Protein AF-A0A1S3DJU4-F1 (afdb_monomer)

Radius of gyration: 22.62 Å; Cα contacts (8 Å, |Δi|>4): 47; chains: 1; bounding box: 76×52×45 Å

Solvent-accessible surface area (backbone atoms only — not comparable to full-atom values): 7402 Å² total; per-residue (Å²): 139,82,90,86,73,80,74,71,78,64,86,66,70,78,80,82,78,78,82,85,77,54,71,67,57,54,41,53,52,31,29,74,76,67,74,41,61,84,61,78,72,57,69,71,59,77,72,54,69,93,38,67,39,57,77,91,44,103,56,43,69,35,72,52,74,61,91,95,51,60,62,73,59,51,52,54,50,47,51,52,52,51,46,49,70,77,49,65,70,81,72,77,58,94,77,72,70,78,78,71,73,86,70,88,77,90,84,136

Sequence (108 aa):
MYARSQQLAMNRLPVSGGTPITQEFATALRTVIFGSSISPIRGEWARTGFVFRDPESDLAYGLKGPRNGTRGLLTVVQAYVIKNLLFPKKTVMPGTQPVAAPSSAPEM

Mean predicted aligned error: 14.99 Å

Organism: Diaphorina citri (NCBI:txid121845)

Structure (mmCIF, N/CA/C/O backbone):
data_AF-A0A1S3DJU4-F1
#
_entry.id   AF-A0A1S3DJU4-F1
#
loop_
_atom_site.group_PDB
_atom_site.id
_atom_site.type_symbol
_atom_site.label_atom_id
_atom_site.label_alt_id
_atom_site.label_comp_id
_atom_site.label_asym_id
_atom_site.label_entity_id
_atom_site.label_seq_id
_atom_site.pdbx_PDB_ins_code
_atom_site.Cartn_x
_atom_site.Cartn_y
_atom_site.Cartn_z
_atom_site.occupancy
_atom_site.B_iso_or_equiv
_atom_site.auth_seq_id
_atom_site.auth_comp_id
_atom_site.auth_asym_id
_atom_site.auth_atom_id
_atom_site.pdbx_PDB_model_num
ATOM 1 N N . MET A 1 1 ? 23.578 -2.128 -27.147 1.00 51.81 1 MET A N 1
ATOM 2 C CA . MET A 1 1 ? 23.234 -1.080 -26.156 1.00 51.81 1 MET A CA 1
ATOM 3 C C . MET A 1 1 ? 21.966 -0.383 -26.631 1.00 51.81 1 MET A C 1
ATOM 5 O O . MET A 1 1 ? 21.955 0.062 -27.767 1.00 51.81 1 MET A O 1
ATOM 9 N N . TYR A 1 2 ? 20.937 -0.340 -25.774 1.00 40.91 2 TYR A N 1
ATOM 10 C CA . TYR A 1 2 ? 19.545 0.124 -25.975 1.00 40.91 2 TYR A CA 1
ATOM 11 C C . TYR A 1 2 ? 18.540 -0.869 -26.585 1.00 40.91 2 TYR A C 1
ATOM 13 O O . TYR A 1 2 ? 18.179 -0.789 -27.750 1.00 40.91 2 TYR A O 1
ATOM 21 N N . ALA A 1 3 ? 17.969 -1.719 -25.726 1.00 41.66 3 ALA A N 1
ATOM 22 C CA . ALA A 1 3 ? 16.614 -2.244 -25.911 1.00 41.66 3 ALA A CA 1
ATOM 23 C C . ALA A 1 3 ? 15.643 -1.371 -25.090 1.00 41.66 3 ALA A C 1
ATOM 25 O O . ALA A 1 3 ? 15.203 -1.742 -24.007 1.00 41.66 3 ALA A O 1
ATOM 26 N N . ARG A 1 4 ? 15.388 -0.144 -25.567 1.00 47.66 4 ARG A N 1
ATOM 27 C CA . ARG A 1 4 ? 14.500 0.854 -24.931 1.00 47.66 4 ARG A CA 1
ATOM 28 C C . ARG A 1 4 ? 13.127 0.922 -25.619 1.00 47.66 4 ARG A C 1
ATOM 30 O O . ARG A 1 4 ? 12.488 1.965 -25.601 1.00 47.66 4 ARG A O 1
ATOM 37 N N . SER A 1 5 ? 12.693 -0.160 -26.267 1.00 46.88 5 SER A N 1
ATOM 38 C CA . SER A 1 5 ? 11.4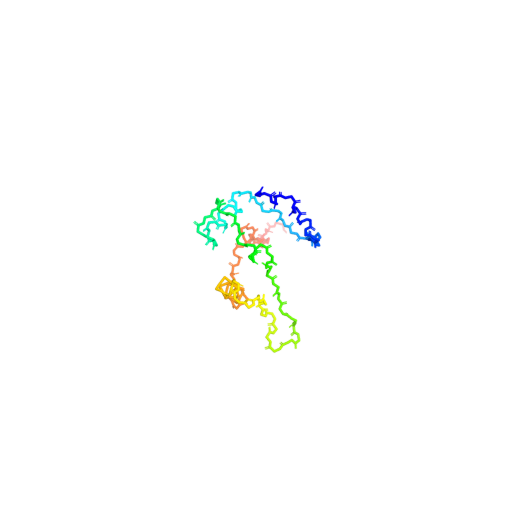70 -0.172 -27.088 1.00 46.88 5 SER A CA 1
ATOM 39 C C . SER A 1 5 ? 10.466 -1.267 -26.739 1.00 46.88 5 SER A C 1
ATOM 41 O O . SER A 1 5 ? 9.420 -1.338 -27.372 1.00 46.88 5 SER A O 1
ATOM 43 N N . GLN A 1 6 ? 10.681 -2.057 -25.683 1.00 47.69 6 GLN A N 1
ATOM 44 C CA . GLN A 1 6 ? 9.563 -2.783 -25.079 1.00 47.69 6 GLN A CA 1
ATOM 45 C C . GLN A 1 6 ? 8.828 -1.845 -24.127 1.00 47.69 6 GLN A C 1
ATOM 47 O O . GLN A 1 6 ? 8.896 -1.946 -22.902 1.00 47.69 6 GLN A O 1
ATOM 52 N N . GLN A 1 7 ? 8.090 -0.914 -24.735 1.00 48.78 7 GLN A N 1
ATOM 53 C CA . GLN A 1 7 ? 6.801 -0.508 -24.204 1.00 48.78 7 GLN A CA 1
ATOM 54 C C . GLN A 1 7 ? 6.002 -1.798 -24.017 1.00 48.78 7 GLN A C 1
ATOM 56 O O . GLN A 1 7 ? 5.301 -2.266 -24.908 1.00 48.78 7 GLN A O 1
ATOM 61 N N . LEU A 1 8 ? 6.161 -2.414 -22.847 1.00 50.28 8 LEU A N 1
ATOM 62 C CA . LEU A 1 8 ? 5.153 -3.283 -22.290 1.00 50.28 8 LEU A CA 1
ATOM 63 C C . LEU A 1 8 ? 3.927 -2.383 -22.166 1.00 50.28 8 LEU A C 1
ATOM 65 O O . LEU A 1 8 ? 3.741 -1.702 -21.155 1.00 50.28 8 LEU A O 1
ATOM 69 N N . ALA A 1 9 ? 3.108 -2.369 -23.216 1.00 47.19 9 ALA A N 1
ATOM 70 C CA . ALA A 1 9 ? 1.671 -2.281 -23.088 1.00 47.19 9 ALA A CA 1
ATOM 71 C C . ALA A 1 9 ? 1.286 -3.431 -22.154 1.00 47.19 9 ALA A C 1
ATOM 73 O O . ALA A 1 9 ? 0.922 -4.529 -22.557 1.00 47.19 9 ALA A O 1
ATOM 74 N N . MET A 1 10 ? 1.536 -3.221 -20.862 1.00 50.62 10 MET A N 1
ATOM 75 C CA . MET A 1 10 ? 0.985 -4.039 -19.815 1.00 50.62 10 MET A CA 1
ATOM 76 C C . MET A 1 10 ? -0.506 -3.956 -20.088 1.00 50.62 10 MET A C 1
ATOM 78 O O . MET A 1 10 ? -1.027 -2.840 -20.136 1.00 50.62 10 MET A O 1
ATOM 82 N N . ASN A 1 11 ? -1.153 -5.101 -20.306 1.00 44.25 11 ASN A N 1
ATOM 83 C CA . ASN A 1 11 ? -2.603 -5.260 -20.257 1.00 44.25 11 ASN A CA 1
ATOM 84 C C . ASN A 1 11 ? -3.092 -4.828 -18.864 1.00 44.25 11 ASN A C 1
ATOM 86 O O . ASN A 1 11 ? -3.522 -5.643 -18.051 1.00 44.25 11 ASN A O 1
ATOM 90 N N . ARG A 1 12 ? -2.945 -3.543 -18.533 1.00 52.66 12 ARG A N 1
ATOM 91 C CA . ARG A 1 12 ? -3.576 -2.918 -17.393 1.00 52.66 12 ARG A CA 1
ATOM 92 C C . ARG A 1 12 ? -5.035 -2.959 -17.762 1.00 52.66 12 ARG A C 1
ATOM 94 O O . ARG A 1 12 ? -5.466 -2.232 -18.653 1.00 52.66 12 ARG A O 1
ATOM 101 N N . LEU A 1 13 ? -5.753 -3.867 -17.115 1.00 51.88 13 LEU A N 1
ATOM 102 C CA . LEU A 1 13 ? -7.199 -3.809 -17.093 1.00 51.88 13 LEU A CA 1
ATOM 103 C C . LEU A 1 13 ? -7.563 -2.348 -16.795 1.00 51.88 13 LEU A C 1
ATOM 105 O O . LEU A 1 13 ? -6.974 -1.775 -15.866 1.00 51.88 13 LEU A O 1
ATOM 109 N N . PRO A 1 14 ? -8.406 -1.710 -17.623 1.00 53.38 14 PRO A N 1
ATOM 110 C CA . PRO A 1 14 ? -8.801 -0.336 -17.383 1.00 53.38 14 PRO A CA 1
ATOM 111 C C . PRO A 1 14 ? -9.322 -0.262 -15.953 1.00 53.38 14 PRO A C 1
ATOM 113 O O . PRO A 1 14 ? -10.192 -1.037 -15.560 1.00 53.38 14 PRO A O 1
ATOM 116 N N . VAL A 1 15 ? -8.713 0.609 -15.150 1.00 58.84 15 VAL A N 1
ATOM 117 C CA . VAL A 1 15 ? -9.099 0.794 -13.753 1.00 58.84 15 VAL A CA 1
ATOM 118 C C . VAL A 1 15 ? -10.445 1.515 -13.788 1.00 58.84 15 VAL A C 1
ATOM 120 O O . VAL A 1 15 ? -10.511 2.734 -13.916 1.00 58.84 15 VAL A O 1
ATOM 123 N N . SER A 1 16 ? -11.530 0.747 -13.825 1.00 57.69 16 SER A N 1
ATOM 124 C CA . SER A 1 16 ? -12.893 1.262 -13.867 1.00 57.69 16 SER A CA 1
ATOM 125 C C . SER A 1 16 ? -13.292 1.687 -12.458 1.00 57.69 16 SER A C 1
ATOM 127 O O . SER A 1 16 ? -13.592 0.843 -11.616 1.00 57.69 16 SER A O 1
ATOM 129 N N . GLY A 1 17 ? -13.262 2.995 -12.209 1.00 62.25 17 GLY A N 1
ATOM 130 C CA . GLY A 1 17 ? -13.612 3.591 -10.921 1.00 62.25 17 GLY A CA 1
ATOM 131 C C . GLY A 1 17 ? -12.392 4.143 -10.184 1.00 62.25 17 GLY A C 1
ATOM 132 O O . GLY A 1 17 ? -11.508 3.405 -9.758 1.00 62.25 17 GLY A O 1
ATOM 133 N N . GLY A 1 18 ? -12.358 5.466 -10.036 1.00 71.31 18 GLY A N 1
ATOM 134 C CA . GLY A 1 18 ? -11.336 6.196 -9.292 1.00 71.31 18 GLY A CA 1
ATOM 135 C C . GLY A 1 18 ? -11.237 7.646 -9.755 1.00 71.31 18 GLY A C 1
ATOM 136 O O . GLY A 1 18 ? -11.378 7.935 -10.942 1.00 71.31 18 GLY A O 1
ATOM 137 N N . THR A 1 19 ? -10.992 8.565 -8.824 1.00 79.00 19 THR A N 1
ATOM 138 C CA . THR A 1 19 ? -10.678 9.958 -9.165 1.00 79.00 19 THR A CA 1
ATOM 139 C C . THR A 1 19 ? -9.204 10.038 -9.565 1.00 79.00 19 THR A C 1
ATOM 141 O O . THR A 1 19 ? -8.357 9.541 -8.814 1.00 79.00 19 THR A O 1
ATOM 144 N N . PRO A 1 20 ? -8.859 10.633 -10.722 1.00 80.75 20 PRO A N 1
ATOM 145 C CA . PRO A 1 20 ? -7.464 10.823 -11.094 1.00 80.75 20 PRO A CA 1
ATOM 146 C C . PRO A 1 20 ? -6.747 11.669 -10.038 1.00 80.75 20 PRO A C 1
ATOM 148 O O . PRO A 1 20 ? -7.291 12.649 -9.529 1.00 80.75 20 PRO A O 1
ATOM 151 N N . ILE A 1 21 ? -5.516 11.284 -9.705 1.00 86.38 21 ILE A N 1
ATOM 152 C CA . ILE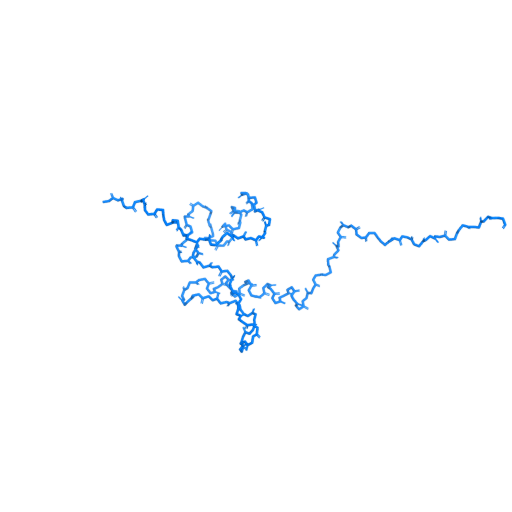 A 1 21 ? -4.667 12.065 -8.803 1.00 86.38 21 ILE A CA 1
ATOM 153 C C . ILE A 1 21 ? -3.975 13.191 -9.569 1.00 86.38 21 ILE A C 1
ATOM 155 O O . ILE A 1 21 ? -3.629 13.028 -10.741 1.00 86.38 21 ILE A O 1
ATOM 159 N N . THR A 1 22 ? -3.734 14.319 -8.901 1.00 91.81 22 THR A N 1
ATOM 160 C CA . THR A 1 22 ? -2.958 15.415 -9.489 1.00 91.81 22 THR A CA 1
ATOM 161 C C . THR A 1 22 ? -1.469 15.068 -9.548 1.00 91.81 22 THR A C 1
ATOM 163 O O . THR A 1 22 ? -0.975 14.208 -8.806 1.00 91.81 22 THR A O 1
ATOM 166 N N . GLN A 1 23 ? -0.734 15.740 -10.434 1.00 88.25 23 GLN A N 1
ATOM 167 C CA . GLN A 1 23 ? 0.698 15.506 -10.623 1.00 88.25 23 GLN A CA 1
ATOM 168 C C . GLN A 1 23 ? 1.501 15.848 -9.360 1.00 88.25 23 GLN A C 1
ATOM 170 O O . GLN A 1 23 ? 2.449 15.142 -9.004 1.00 88.25 23 GLN A O 1
ATOM 175 N N . GLU A 1 24 ? 1.106 16.904 -8.656 1.00 90.75 24 GLU A N 1
ATOM 176 C CA . GLU A 1 24 ? 1.732 17.365 -7.417 1.00 90.75 24 GLU A CA 1
ATOM 177 C C . GLU A 1 24 ? 1.579 16.297 -6.335 1.00 90.75 24 GLU A C 1
ATOM 179 O O . GLU A 1 24 ? 2.555 15.906 -5.691 1.00 90.75 24 GLU A O 1
ATOM 184 N N . PHE A 1 25 ? 0.367 15.749 -6.204 1.00 89.31 25 PHE A N 1
ATOM 185 C CA . PHE A 1 25 ? 0.076 14.682 -5.255 1.00 89.31 25 PHE A CA 1
ATOM 186 C C . PHE A 1 25 ? 0.843 13.399 -5.593 1.00 89.31 25 PHE A C 1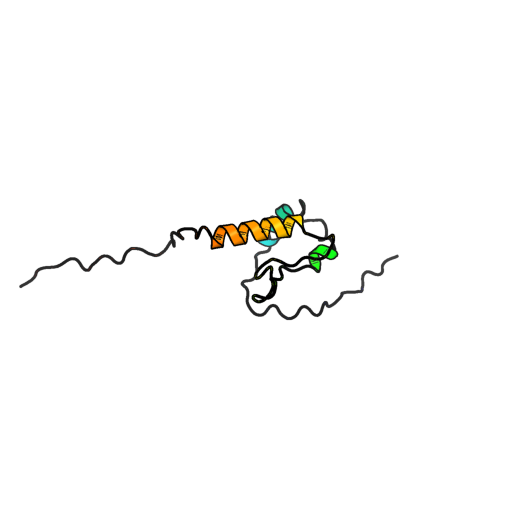
ATOM 188 O O . PHE A 1 25 ? 1.459 12.790 -4.718 1.00 89.31 25 PHE A O 1
ATOM 195 N N . ALA A 1 26 ? 0.883 13.018 -6.873 1.00 87.44 26 ALA A N 1
ATOM 196 C CA . ALA A 1 26 ? 1.650 11.866 -7.338 1.00 87.44 26 ALA A CA 1
ATOM 197 C C . ALA A 1 26 ? 3.155 12.011 -7.046 1.00 87.44 26 ALA A C 1
ATOM 199 O O . ALA A 1 26 ? 3.817 11.043 -6.658 1.00 87.44 26 ALA A O 1
ATOM 200 N N . THR A 1 27 ? 3.696 13.221 -7.204 1.00 88.12 27 THR A N 1
ATOM 201 C CA . THR A 1 27 ? 5.108 13.535 -6.948 1.00 88.12 27 THR A CA 1
ATOM 202 C C . THR A 1 27 ? 5.425 13.454 -5.458 1.00 88.12 27 THR A C 1
ATOM 204 O O . THR A 1 27 ? 6.382 12.779 -5.078 1.00 88.12 27 THR A O 1
ATOM 207 N N . ALA A 1 28 ? 4.594 14.066 -4.610 1.00 90.19 28 ALA A N 1
ATOM 208 C CA . ALA A 1 28 ? 4.743 14.000 -3.158 1.00 90.19 28 ALA A CA 1
ATOM 209 C C . ALA A 1 28 ? 4.689 12.551 -2.652 1.00 90.19 28 ALA A C 1
ATOM 211 O O . ALA A 1 28 ? 5.550 12.120 -1.885 1.00 90.19 28 ALA A O 1
ATOM 212 N N . LEU A 1 29 ? 3.730 11.766 -3.148 1.00 87.38 29 LEU A N 1
ATOM 213 C CA . LEU A 1 29 ? 3.573 10.361 -2.786 1.00 87.38 29 LEU A CA 1
ATOM 214 C C . LEU A 1 29 ? 4.800 9.527 -3.181 1.00 87.38 29 LEU A C 1
ATOM 216 O O . LEU A 1 29 ? 5.265 8.707 -2.389 1.00 87.38 29 LEU A O 1
ATOM 220 N N . ARG A 1 30 ? 5.384 9.766 -4.363 1.00 83.94 30 ARG A N 1
ATOM 221 C CA . ARG A 1 30 ? 6.643 9.114 -4.763 1.00 83.94 30 ARG A CA 1
ATOM 222 C C . ARG A 1 30 ? 7.798 9.459 -3.831 1.00 83.94 30 ARG A C 1
ATOM 224 O O . ARG A 1 30 ? 8.541 8.557 -3.457 1.00 83.94 30 ARG A O 1
ATOM 231 N N . THR A 1 3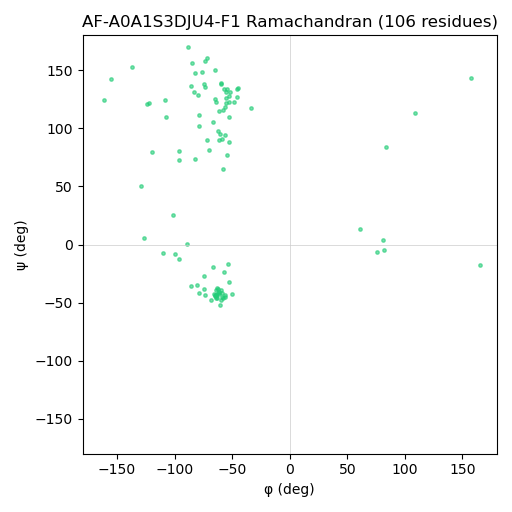1 ? 7.928 10.718 -3.426 1.00 86.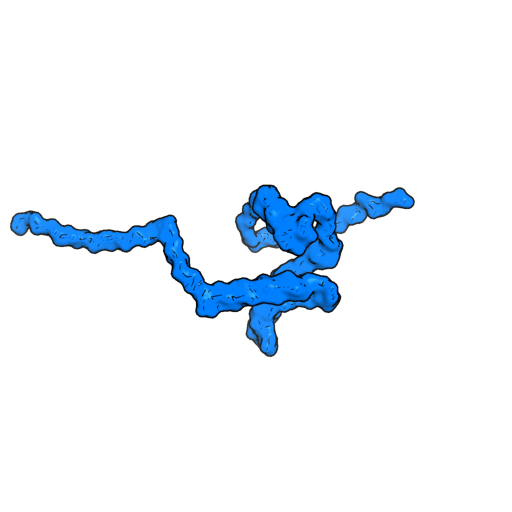94 31 THR A N 1
ATOM 232 C CA . THR A 1 31 ? 8.967 11.135 -2.478 1.00 86.94 31 THR A CA 1
ATOM 233 C C . THR A 1 31 ? 8.802 10.444 -1.126 1.00 86.94 31 THR A C 1
ATOM 235 O O . THR A 1 31 ? 9.785 9.956 -0.583 1.00 86.94 31 THR A O 1
ATOM 238 N N . VAL A 1 32 ? 7.576 10.317 -0.608 1.00 85.75 32 VAL A N 1
ATOM 239 C CA . VAL A 1 32 ? 7.328 9.617 0.667 1.00 85.75 32 VAL A CA 1
ATOM 240 C C . VAL A 1 32 ? 7.650 8.124 0.571 1.00 85.75 32 VAL A C 1
ATOM 242 O O . VAL A 1 32 ? 8.249 7.564 1.484 1.00 85.75 32 VAL A O 1
ATOM 245 N N . ILE A 1 33 ? 7.267 7.465 -0.526 1.00 80.00 33 ILE A N 1
ATOM 246 C CA . ILE A 1 33 ? 7.417 6.008 -0.664 1.00 80.00 33 ILE A CA 1
ATOM 247 C C . ILE A 1 33 ? 8.851 5.602 -1.028 1.00 80.00 33 ILE A C 1
ATOM 249 O O . ILE A 1 33 ? 9.356 4.606 -0.513 1.00 80.00 33 ILE A O 1
ATOM 253 N N . PHE A 1 34 ? 9.499 6.336 -1.936 1.00 79.94 34 PHE A N 1
ATOM 254 C CA . PHE A 1 34 ? 10.795 5.960 -2.514 1.00 79.94 34 PHE A CA 1
ATOM 255 C C . PHE A 1 34 ? 11.956 6.850 -2.063 1.00 79.94 34 PHE A C 1
ATOM 257 O O . PHE A 1 34 ? 13.100 6.569 -2.416 1.00 79.94 34 PHE A O 1
ATOM 264 N N . GLY A 1 35 ? 11.686 7.940 -1.342 1.00 81.62 35 GLY A N 1
ATOM 265 C CA . GLY A 1 35 ? 12.676 8.967 -1.003 1.00 81.62 35 GLY A CA 1
ATOM 266 C C . GLY A 1 35 ? 13.033 9.904 -2.164 1.00 81.62 35 GLY A C 1
ATOM 267 O O . GLY A 1 35 ? 13.760 10.870 -1.964 1.00 81.62 35 GLY A O 1
ATOM 268 N N . SER A 1 36 ? 12.539 9.645 -3.380 1.00 80.69 36 SER A N 1
ATOM 269 C CA . SER A 1 36 ? 12.775 10.470 -4.570 1.00 80.69 36 SER A CA 1
ATOM 270 C C . SER A 1 36 ? 11.652 10.299 -5.592 1.00 80.69 36 SER A C 1
ATOM 272 O O . SER A 1 36 ? 11.143 9.196 -5.795 1.00 80.69 36 SER A O 1
ATOM 274 N N . SER A 1 37 ? 11.285 11.390 -6.264 1.00 81.19 37 SER A N 1
ATOM 275 C CA . SER A 1 37 ? 10.317 11.403 -7.369 1.00 81.19 37 SER A CA 1
ATOM 276 C C . SER A 1 37 ? 10.963 11.348 -8.759 1.00 81.19 37 SER A C 1
ATOM 278 O O . SER A 1 37 ? 10.260 11.118 -9.745 1.00 81.19 37 SER A O 1
ATOM 280 N N . ILE A 1 38 ? 12.285 11.546 -8.829 1.00 79.50 38 ILE A N 1
ATOM 281 C CA . ILE A 1 38 ? 13.071 11.650 -10.069 1.00 79.50 38 ILE A CA 1
ATOM 282 C C . ILE A 1 38 ? 13.490 10.260 -10.557 1.00 79.50 38 ILE A C 1
ATOM 284 O O . ILE A 1 38 ? 13.531 9.993 -11.759 1.00 79.50 38 ILE A O 1
ATOM 288 N N . SER A 1 39 ? 13.786 9.357 -9.621 1.00 74.62 39 SER A N 1
ATOM 289 C CA . SER A 1 39 ? 14.210 7.999 -9.945 1.00 74.62 39 SER A CA 1
ATOM 290 C C . SER A 1 39 ? 13.030 7.151 -10.434 1.00 74.62 39 SER A C 1
ATOM 292 O O . SER A 1 39 ? 11.946 7.201 -9.842 1.00 74.62 39 SER A O 1
ATOM 294 N N . PRO A 1 40 ? 13.215 6.328 -11.482 1.00 69.00 40 PRO A N 1
ATOM 295 C CA . PRO A 1 40 ? 12.177 5.413 -11.928 1.00 69.00 40 PRO A CA 1
ATOM 296 C C . PRO A 1 40 ? 11.809 4.440 -10.804 1.00 69.00 40 PRO A C 1
ATOM 298 O O . PRO A 1 40 ? 12.673 3.907 -10.104 1.00 69.00 40 PRO A O 1
ATOM 301 N N . ILE A 1 41 ? 10.506 4.198 -10.648 1.00 70.62 41 ILE A N 1
ATOM 302 C CA . ILE A 1 41 ? 9.980 3.208 -9.706 1.00 70.62 41 ILE A CA 1
ATOM 303 C C . ILE A 1 41 ? 10.633 1.858 -10.023 1.00 70.62 41 ILE A C 1
ATOM 305 O O . ILE A 1 41 ? 10.648 1.438 -11.183 1.00 70.62 41 ILE A O 1
ATOM 309 N N . ARG A 1 42 ? 11.157 1.163 -9.003 1.00 70.88 42 ARG A N 1
ATOM 310 C CA . ARG A 1 42 ? 11.696 -0.195 -9.181 1.00 70.88 42 ARG A CA 1
ATOM 311 C C . ARG A 1 42 ? 10.647 -1.063 -9.876 1.00 70.88 42 ARG A C 1
ATOM 313 O O . ARG A 1 42 ? 9.492 -1.074 -9.455 1.00 70.88 42 ARG A O 1
ATOM 320 N N . GLY A 1 43 ? 11.038 -1.792 -10.922 1.00 69.12 43 GLY A N 1
ATOM 321 C CA . GLY A 1 43 ? 10.097 -2.536 -11.774 1.00 69.12 43 GLY A CA 1
ATOM 322 C C . GLY A 1 43 ? 9.163 -3.477 -11.002 1.00 69.12 43 GLY A C 1
ATOM 323 O O . GLY A 1 43 ? 7.998 -3.619 -11.364 1.00 69.12 43 GLY A O 1
ATOM 324 N N . GLU A 1 44 ? 9.637 -4.042 -9.890 1.00 69.25 44 GLU A N 1
ATOM 325 C CA . GLU A 1 44 ? 8.833 -4.867 -8.981 1.00 69.25 44 GLU A CA 1
ATOM 326 C C . GLU A 1 44 ? 7.693 -4.088 -8.308 1.00 69.25 44 GLU A C 1
ATOM 328 O O . GLU A 1 44 ? 6.581 -4.594 -8.194 1.00 69.25 44 GLU A O 1
ATOM 333 N N . TRP A 1 45 ? 7.925 -2.833 -7.917 1.00 72.62 45 TRP A N 1
ATOM 334 C CA . TRP A 1 45 ? 6.924 -1.976 -7.273 1.00 72.62 45 TRP A CA 1
ATOM 335 C C . TRP A 1 45 ? 5.891 -1.473 -8.281 1.00 72.62 45 TRP A C 1
ATOM 337 O O . TRP A 1 45 ? 4.705 -1.450 -7.984 1.00 72.62 45 TRP A O 1
ATOM 347 N N . ALA A 1 46 ? 6.315 -1.140 -9.505 1.00 69.88 46 ALA A N 1
ATOM 348 C CA . ALA A 1 46 ? 5.407 -0.704 -10.572 1.00 69.88 46 ALA A CA 1
ATOM 349 C C . ALA A 1 46 ? 4.449 -1.815 -11.051 1.00 69.88 46 ALA A C 1
ATOM 351 O O . ALA A 1 46 ? 3.433 -1.527 -11.687 1.00 69.88 46 ALA A O 1
ATOM 352 N N . ARG A 1 47 ? 4.790 -3.078 -10.767 1.00 67.06 47 ARG A N 1
ATOM 353 C CA . ARG A 1 47 ? 4.009 -4.277 -11.099 1.00 67.06 47 ARG A CA 1
ATOM 354 C C . ARG A 1 47 ? 3.193 -4.821 -9.925 1.00 67.06 47 ARG A C 1
ATOM 356 O O . ARG A 1 47 ? 2.386 -5.721 -10.135 1.00 67.06 47 ARG A O 1
ATOM 363 N N . THR A 1 48 ? 3.386 -4.285 -8.722 1.00 68.94 48 THR A N 1
ATOM 364 C CA . THR A 1 48 ? 2.734 -4.769 -7.502 1.00 68.94 48 THR A CA 1
ATOM 365 C C . THR A 1 48 ? 1.665 -3.780 -7.061 1.00 68.94 48 THR A C 1
ATOM 367 O O . THR A 1 48 ? 1.975 -2.675 -6.626 1.00 68.94 48 THR A O 1
ATOM 370 N N . GLY A 1 49 ? 0.399 -4.175 -7.188 1.00 75.31 49 GLY A N 1
ATOM 371 C CA . GLY A 1 49 ? -0.733 -3.424 -6.644 1.00 75.31 49 GLY A CA 1
ATOM 372 C C . GLY A 1 49 ? -1.062 -3.821 -5.204 1.00 75.31 49 GLY A C 1
ATOM 373 O O . GLY A 1 49 ? -0.573 -4.829 -4.693 1.00 75.31 49 GLY A O 1
ATOM 374 N N . PHE A 1 50 ? -1.945 -3.049 -4.570 1.00 81.69 50 PHE A N 1
ATOM 375 C CA . PHE A 1 50 ? -2.604 -3.462 -3.334 1.00 81.69 50 PHE A CA 1
ATOM 376 C C . PHE A 1 50 ? -3.736 -4.425 -3.684 1.00 81.69 50 PHE A C 1
ATOM 378 O O . PHE A 1 50 ? -4.717 -4.029 -4.308 1.00 81.69 50 PHE A O 1
ATOM 385 N N . VAL A 1 51 ? -3.580 -5.692 -3.313 1.00 82.31 51 VAL A N 1
ATOM 386 C CA . VAL A 1 51 ? -4.581 -6.732 -3.568 1.00 82.31 51 VAL A CA 1
ATOM 387 C C . VAL A 1 51 ? -4.976 -7.340 -2.237 1.00 82.31 51 VAL A C 1
ATOM 389 O O . VAL A 1 51 ? -4.120 -7.845 -1.511 1.00 82.31 51 VAL A O 1
ATOM 392 N N . PHE A 1 52 ? -6.261 -7.287 -1.907 1.00 84.00 52 PHE A N 1
ATOM 393 C CA . PHE A 1 52 ? -6.789 -7.960 -0.727 1.00 84.00 52 PHE A CA 1
ATOM 394 C C . PHE A 1 52 ? -6.923 -9.461 -0.978 1.00 84.00 52 PHE A C 1
ATOM 396 O O . PHE A 1 52 ? -7.149 -9.903 -2.105 1.00 84.00 52 PHE A O 1
ATOM 403 N N . ARG A 1 53 ? -6.745 -10.253 0.079 1.00 83.50 53 ARG A N 1
ATOM 404 C CA . ARG A 1 53 ? -7.078 -11.676 0.060 1.00 83.50 53 ARG A CA 1
ATOM 405 C C . ARG A 1 53 ? -8.582 -11.899 0.067 1.00 83.50 53 ARG A C 1
ATOM 407 O O . ARG A 1 53 ? -9.346 -11.030 0.482 1.00 83.50 53 ARG A O 1
ATOM 414 N N . ASP A 1 54 ? -8.940 -13.102 -0.361 1.00 83.38 54 ASP A N 1
ATOM 415 C CA . ASP A 1 54 ? -10.302 -13.608 -0.345 1.00 83.38 54 ASP A CA 1
ATOM 416 C C . ASP A 1 54 ? -10.905 -13.524 1.072 1.00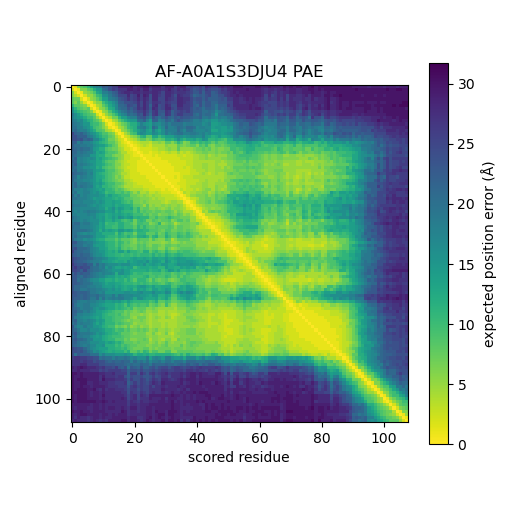 83.38 54 ASP A C 1
ATOM 418 O O . ASP A 1 54 ? -10.211 -13.893 2.035 1.00 83.38 54 ASP A O 1
ATOM 422 N N . PRO A 1 55 ? -12.146 -13.024 1.220 1.00 79.44 55 PRO A N 1
ATOM 423 C CA . PRO A 1 55 ? -12.854 -12.989 2.496 1.00 79.44 55 PRO A CA 1
ATOM 424 C C . PRO A 1 55 ? -13.017 -14.356 3.176 1.00 79.44 55 PRO A C 1
ATOM 426 O O . PRO A 1 55 ? -13.149 -14.381 4.394 1.00 79.44 55 PRO A O 1
ATOM 429 N N . GLU A 1 56 ? -12.978 -15.475 2.446 1.00 81.25 56 GLU A N 1
ATOM 430 C CA . GLU A 1 56 ? -13.118 -16.824 3.028 1.00 81.25 56 GLU A CA 1
ATOM 431 C C . GLU A 1 56 ? -11.784 -17.450 3.472 1.00 81.25 56 GLU A C 1
ATOM 433 O O . GLU A 1 56 ? -11.745 -18.571 3.972 1.00 81.25 56 GLU A O 1
ATOM 438 N N . SER A 1 57 ? -10.663 -16.743 3.303 1.00 81.81 57 SER A N 1
ATOM 439 C CA . SER A 1 57 ? -9.347 -17.254 3.705 1.00 81.81 57 SER A CA 1
ATOM 440 C C . SER A 1 57 ? -9.029 -16.995 5.185 1.00 81.81 57 SER A C 1
ATOM 442 O O . SER A 1 57 ? -9.470 -15.999 5.752 1.00 81.81 57 SER A O 1
ATOM 444 N N . ASP A 1 58 ? -8.141 -17.806 5.780 1.00 72.31 58 ASP A N 1
ATOM 445 C CA . ASP A 1 58 ? -7.643 -17.649 7.169 1.00 72.31 58 ASP A CA 1
ATOM 446 C C . ASP A 1 58 ? -7.063 -16.252 7.490 1.00 72.31 58 ASP A C 1
ATOM 448 O O . ASP A 1 58 ? -6.878 -15.888 8.650 1.00 72.31 58 ASP A O 1
ATOM 452 N N . LEU A 1 59 ? -6.745 -15.453 6.465 1.00 73.94 59 LEU A N 1
ATOM 453 C CA . LEU A 1 59 ? -6.292 -14.064 6.577 1.00 73.94 59 LEU A CA 1
ATOM 454 C C . LEU A 1 59 ? -7.119 -13.157 5.658 1.00 73.94 59 LEU A C 1
ATOM 456 O O . LEU A 1 59 ? -6.567 -12.384 4.861 1.00 73.94 59 LEU A O 1
ATOM 460 N N . ALA A 1 60 ? -8.440 -13.292 5.769 1.00 75.31 60 ALA A N 1
ATOM 461 C CA . ALA A 1 60 ? -9.437 -12.465 5.109 1.00 75.31 60 ALA A CA 1
ATOM 462 C C . ALA A 1 60 ? -9.074 -10.977 5.205 1.00 75.31 60 ALA A C 1
ATOM 464 O O . ALA A 1 60 ? -8.663 -10.486 6.259 1.00 75.31 60 ALA A O 1
ATOM 465 N N . TYR A 1 61 ? -9.183 -10.254 4.087 1.00 76.06 61 TYR A N 1
ATOM 466 C CA . TYR A 1 61 ? -8.863 -8.819 3.993 1.00 76.06 61 TYR A CA 1
ATOM 467 C C . TYR A 1 61 ? -7.403 -8.437 4.315 1.00 76.06 61 TYR A C 1
ATOM 469 O O . TYR A 1 61 ? -7.067 -7.258 4.461 1.00 76.06 61 TYR A O 1
ATOM 477 N N . GLY A 1 62 ? -6.490 -9.407 4.391 1.00 83.88 62 GLY A N 1
ATOM 478 C CA . GLY A 1 62 ? -5.058 -9.135 4.430 1.00 83.88 62 GLY A CA 1
ATOM 479 C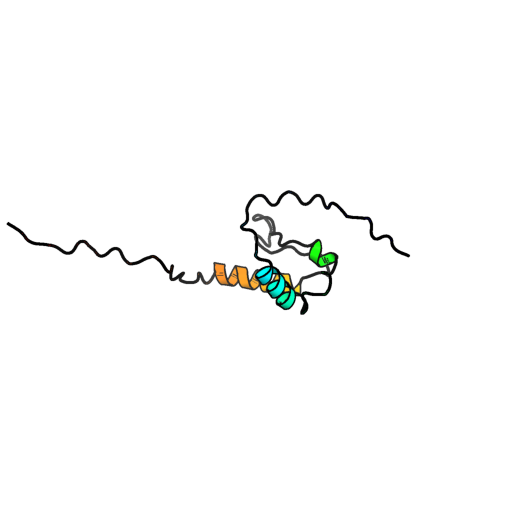 C . GLY A 1 62 ? -4.542 -8.699 3.059 1.00 83.88 62 GLY A C 1
ATOM 480 O O . GLY A 1 62 ? -4.849 -9.336 2.051 1.00 83.88 62 GLY A O 1
ATOM 481 N N . LEU A 1 63 ? -3.708 -7.660 3.000 1.00 85.75 63 LEU A N 1
ATOM 482 C CA . LEU A 1 63 ? -2.993 -7.307 1.774 1.00 85.75 63 LEU A CA 1
ATOM 483 C C . LEU A 1 63 ? -2.006 -8.418 1.380 1.00 85.75 63 LEU A C 1
ATOM 485 O O . LEU A 1 63 ? -1.146 -8.838 2.161 1.00 85.75 63 LEU A O 1
ATOM 489 N N . LYS A 1 64 ? -2.133 -8.903 0.144 1.00 81.06 64 LYS A N 1
ATOM 490 C CA . LYS A 1 64 ? -1.227 -9.863 -0.488 1.00 81.06 64 LYS A CA 1
ATOM 491 C C . LYS A 1 64 ? -0.064 -9.115 -1.136 1.00 81.06 64 LYS A C 1
ATOM 493 O O . LYS A 1 64 ? -0.262 -8.112 -1.814 1.00 81.06 64 LYS A O 1
ATOM 498 N N . GLY A 1 65 ? 1.147 -9.638 -0.960 1.00 74.38 65 GLY A N 1
ATOM 499 C CA . GLY A 1 65 ? 2.362 -9.091 -1.559 1.00 74.38 65 GLY A CA 1
ATOM 500 C C . GLY A 1 65 ? 3.275 -10.173 -2.130 1.00 74.38 65 GLY A C 1
ATOM 501 O O . GLY A 1 65 ? 3.252 -11.304 -1.636 1.00 74.38 65 GLY A O 1
ATOM 502 N N . PRO A 1 66 ? 4.088 -9.854 -3.150 1.00 68.62 66 PRO A N 1
ATOM 503 C CA . PRO A 1 66 ? 5.095 -10.765 -3.669 1.00 68.62 66 PRO A CA 1
ATOM 504 C C . PRO A 1 66 ? 6.177 -11.045 -2.618 1.00 68.62 66 PRO A C 1
ATOM 506 O O . PRO A 1 66 ? 6.508 -10.208 -1.770 1.00 68.62 66 PRO A O 1
ATOM 509 N N . ARG A 1 67 ? 6.759 -12.245 -2.688 1.00 62.47 67 ARG A N 1
ATOM 510 C CA . ARG A 1 67 ? 7.900 -12.630 -1.853 1.00 62.47 67 ARG A CA 1
ATOM 511 C C . ARG A 1 67 ? 9.081 -11.720 -2.229 1.00 62.47 67 ARG A C 1
ATOM 513 O O . ARG A 1 67 ? 9.455 -11.671 -3.391 1.00 62.47 67 ARG A O 1
ATOM 520 N N . ASN A 1 68 ? 9.624 -10.997 -1.248 1.00 65.19 68 ASN A N 1
ATOM 521 C CA . ASN A 1 68 ? 10.794 -10.099 -1.324 1.00 65.19 68 ASN A CA 1
ATOM 522 C C . ASN A 1 68 ? 10.606 -8.664 -1.859 1.00 65.19 68 ASN A C 1
ATOM 524 O O . ASN A 1 68 ? 11.541 -7.878 -1.730 1.00 65.19 68 ASN A O 1
ATOM 528 N N . GLY A 1 69 ? 9.426 -8.255 -2.332 1.00 65.38 69 GLY A N 1
ATOM 529 C CA . GLY A 1 69 ? 9.211 -6.883 -2.815 1.00 65.38 69 GLY A CA 1
ATOM 530 C C . GLY A 1 69 ? 8.055 -6.202 -2.092 1.00 65.38 69 GLY A C 1
ATOM 531 O O . GLY A 1 69 ? 6.935 -6.682 -2.173 1.00 65.38 69 GLY A O 1
ATOM 532 N N . THR A 1 70 ? 8.294 -5.072 -1.416 1.00 72.69 70 THR A N 1
ATOM 533 C CA . THR A 1 70 ? 7.270 -4.159 -0.832 1.00 72.69 70 THR A CA 1
ATOM 534 C C . THR A 1 70 ? 6.644 -4.514 0.528 1.00 72.69 70 THR A C 1
ATOM 536 O O . THR A 1 70 ? 5.815 -3.750 1.018 1.00 72.69 70 THR A O 1
ATOM 539 N N . ARG A 1 71 ? 7.073 -5.592 1.208 1.00 77.94 71 ARG A N 1
ATOM 540 C CA . ARG A 1 71 ? 6.491 -6.011 2.509 1.00 77.94 71 ARG A CA 1
ATOM 541 C C . ARG A 1 71 ? 6.394 -4.885 3.545 1.00 77.94 71 ARG A C 1
ATOM 543 O O . ARG A 1 71 ? 5.366 -4.770 4.193 1.00 77.94 71 ARG A O 1
ATOM 550 N N . GLY A 1 72 ? 7.428 -4.049 3.675 1.00 82.75 72 GLY A N 1
ATOM 551 C CA . GLY A 1 72 ? 7.412 -2.924 4.618 1.00 82.75 72 GLY A CA 1
ATOM 552 C C . GLY A 1 72 ? 6.280 -1.931 4.337 1.00 82.75 72 GLY A C 1
ATOM 553 O O . GLY A 1 72 ? 5.520 -1.600 5.243 1.00 82.75 72 GLY A O 1
ATOM 554 N N . LEU A 1 73 ? 6.109 -1.527 3.072 1.00 82.88 73 LEU A N 1
ATOM 555 C CA . LEU A 1 73 ? 5.009 -0.648 2.669 1.00 82.88 73 LEU A CA 1
ATOM 556 C C .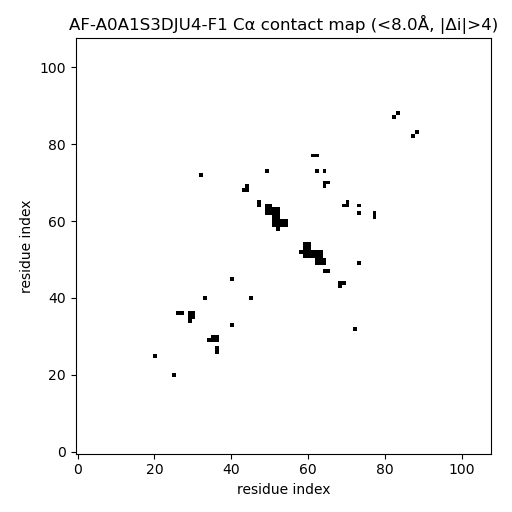 LEU A 1 73 ? 3.652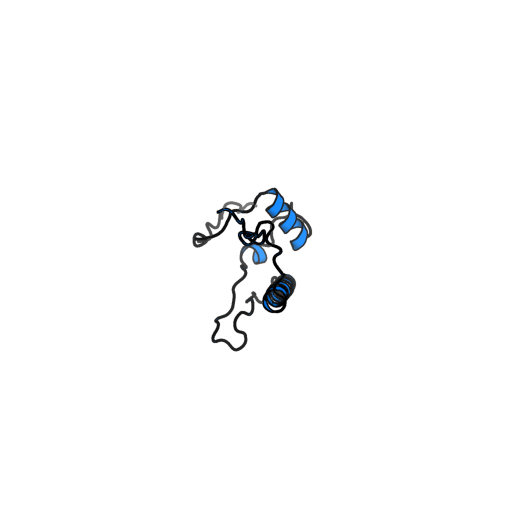 -1.326 2.894 1.00 82.88 73 LEU A C 1
ATOM 558 O O . LEU A 1 73 ? 2.756 -0.713 3.464 1.00 82.88 73 LEU A O 1
ATOM 562 N N . LEU A 1 74 ? 3.507 -2.591 2.487 1.00 85.12 74 LEU A N 1
ATOM 563 C CA . LEU A 1 74 ? 2.259 -3.339 2.657 1.00 85.12 74 LEU A CA 1
ATOM 564 C C . LEU A 1 74 ? 1.846 -3.438 4.126 1.00 85.12 74 LEU A C 1
ATOM 566 O O . LEU A 1 74 ? 0.676 -3.238 4.431 1.00 85.12 74 LEU A O 1
ATOM 570 N N . THR A 1 75 ? 2.788 -3.675 5.041 1.00 86.88 75 THR A N 1
ATOM 571 C CA . THR A 1 75 ? 2.505 -3.714 6.481 1.00 86.88 75 THR A CA 1
ATOM 572 C C . THR A 1 75 ? 2.033 -2.358 7.004 1.00 86.88 75 THR A C 1
ATOM 574 O O . THR A 1 75 ? 1.066 -2.302 7.760 1.00 86.88 75 THR A O 1
ATOM 577 N N . VAL A 1 76 ? 2.669 -1.257 6.590 1.00 88.94 76 VAL A N 1
ATOM 578 C CA . VAL A 1 76 ? 2.259 0.098 7.002 1.00 88.94 76 VAL A CA 1
ATOM 579 C C . VAL A 1 76 ? 0.865 0.432 6.473 1.00 88.94 76 VAL A C 1
ATOM 581 O O . VAL A 1 76 ? 0.026 0.937 7.218 1.00 88.94 76 VAL A O 1
ATOM 584 N N . VAL A 1 77 ? 0.586 0.110 5.208 1.00 88.75 77 VAL A N 1
ATOM 585 C CA . VAL A 1 77 ? -0.738 0.320 4.609 1.00 88.75 77 VAL A CA 1
ATOM 586 C C . VAL A 1 77 ? -1.785 -0.554 5.299 1.00 88.75 77 VAL A C 1
ATOM 588 O O . VAL A 1 77 ? -2.844 -0.046 5.654 1.00 88.75 77 VAL A O 1
ATOM 591 N N . GLN A 1 78 ? -1.482 -1.824 5.579 1.00 89.69 78 GLN A N 1
ATOM 592 C CA . GLN A 1 78 ? -2.371 -2.712 6.332 1.00 89.69 78 GLN A CA 1
ATOM 593 C C . GLN A 1 78 ? -2.694 -2.129 7.715 1.00 89.69 78 GLN A C 1
ATOM 595 O O . GLN A 1 78 ? -3.860 -2.077 8.099 1.00 89.69 78 GLN A O 1
ATOM 600 N N . ALA A 1 79 ? -1.688 -1.642 8.447 1.00 89.56 79 ALA A N 1
ATOM 601 C CA . ALA A 1 79 ? -1.885 -1.007 9.747 1.00 89.56 79 ALA A CA 1
ATOM 602 C C . ALA A 1 79 ? -2.746 0.261 9.641 1.00 89.56 79 ALA A C 1
ATOM 604 O O . ALA A 1 79 ? -3.604 0.498 10.490 1.00 89.56 79 ALA A O 1
ATOM 605 N N . TYR A 1 80 ? -2.566 1.057 8.583 1.00 89.06 80 TYR A N 1
ATOM 606 C CA . TYR A 1 80 ? -3.405 2.224 8.318 1.00 89.06 80 TYR A CA 1
ATOM 607 C C . TYR A 1 80 ? -4.861 1.834 8.037 1.00 89.06 80 TYR A C 1
ATOM 609 O O . TYR A 1 80 ? -5.772 2.460 8.576 1.00 89.06 80 TYR A O 1
ATOM 617 N N . VAL A 1 81 ? -5.098 0.793 7.237 1.00 87.69 81 VAL A N 1
ATOM 618 C CA . VAL A 1 81 ? -6.448 0.276 6.970 1.00 87.69 81 VAL A CA 1
ATOM 619 C C . VAL A 1 81 ? -7.095 -0.193 8.272 1.00 87.69 81 VAL A C 1
ATOM 621 O O . VAL A 1 81 ? -8.158 0.308 8.626 1.00 87.69 81 VAL A O 1
ATOM 624 N N . ILE A 1 82 ? -6.417 -1.052 9.040 1.00 88.50 82 ILE A N 1
ATOM 625 C CA . ILE A 1 82 ? -6.904 -1.546 10.339 1.00 88.50 82 ILE A CA 1
ATOM 626 C C . ILE A 1 82 ? -7.210 -0.383 11.287 1.00 88.50 82 ILE A C 1
ATOM 628 O O . ILE A 1 82 ? -8.262 -0.370 11.918 1.00 88.50 82 ILE A O 1
ATOM 632 N N . LYS A 1 83 ? -6.339 0.631 11.351 1.00 89.69 83 LYS A N 1
ATOM 633 C CA . LYS A 1 83 ? -6.567 1.827 12.167 1.00 89.69 83 LYS A CA 1
ATOM 634 C C . LYS A 1 83 ? -7.877 2.522 11.807 1.00 89.69 83 LYS A C 1
ATOM 636 O O . LYS A 1 83 ? -8.599 2.908 12.713 1.00 89.69 83 LYS A O 1
ATOM 641 N N . ASN A 1 84 ? -8.181 2.703 10.523 1.00 87.81 84 ASN A N 1
ATOM 642 C CA . ASN A 1 84 ? -9.421 3.373 10.117 1.00 87.81 84 ASN A CA 1
ATOM 643 C C . ASN A 1 84 ? -10.661 2.483 10.297 1.00 87.81 84 ASN A C 1
ATOM 645 O O . ASN A 1 84 ? -11.744 3.020 10.503 1.00 87.81 84 ASN A O 1
ATOM 649 N N . LEU A 1 85 ? -10.508 1.154 10.245 1.00 84.38 85 LEU A N 1
ATOM 650 C CA . LEU A 1 85 ? -11.596 0.207 10.509 1.00 84.38 85 LEU A CA 1
ATOM 651 C C . LEU A 1 85 ? -11.943 0.122 12.001 1.00 84.38 85 LEU A C 1
ATOM 653 O O . LEU A 1 85 ? -13.115 0.123 12.358 1.00 84.38 85 LEU A O 1
ATOM 657 N N . LEU A 1 86 ? -10.931 0.063 12.872 1.00 86.44 86 LEU A N 1
ATOM 658 C CA . LEU A 1 86 ? -11.117 -0.039 14.324 1.00 86.44 86 LEU A CA 1
ATOM 659 C C . LEU A 1 86 ? -11.421 1.310 14.975 1.00 86.44 86 LEU A C 1
ATOM 661 O O . LEU A 1 86 ? -12.181 1.382 15.936 1.00 86.44 86 LEU A O 1
ATOM 665 N N . PHE A 1 87 ? -10.819 2.379 14.459 1.00 86.62 87 PHE A N 1
ATOM 666 C CA . PHE A 1 87 ? -11.000 3.735 14.954 1.00 86.62 87 PHE A CA 1
ATOM 667 C C . PHE A 1 87 ? -11.574 4.586 13.827 1.00 86.62 87 PHE A C 1
ATOM 669 O O . PHE A 1 87 ? -10.822 5.320 13.168 1.00 86.62 87 PHE A O 1
ATOM 676 N N . PRO A 1 88 ? -12.895 4.498 13.581 1.00 76.88 88 PRO A N 1
ATOM 677 C CA . PRO A 1 88 ? -13.535 5.395 12.644 1.00 76.88 88 PRO A CA 1
ATOM 678 C C . PRO A 1 88 ? -13.238 6.815 13.112 1.00 76.88 88 PRO A C 1
ATOM 680 O O . PRO A 1 88 ? -13.580 7.220 14.227 1.00 76.88 88 PRO A O 1
ATOM 683 N N . LYS A 1 89 ? -12.539 7.578 12.269 1.00 68.25 89 LYS A N 1
ATOM 684 C CA . LYS A 1 89 ? -12.407 9.011 12.499 1.00 68.25 89 LYS A CA 1
ATOM 685 C C . LYS A 1 89 ? -13.834 9.527 12.601 1.00 68.25 89 LYS A C 1
ATOM 687 O O . LYS A 1 89 ? -14.618 9.283 11.687 1.00 68.25 89 LYS A O 1
ATOM 692 N N . LYS A 1 90 ? -14.172 10.238 13.682 1.00 61.16 90 LYS A N 1
ATOM 693 C CA . LYS A 1 90 ? -15.306 11.162 13.643 1.00 61.16 90 LYS A CA 1
ATOM 694 C C . LYS A 1 90 ? -14.987 12.106 12.496 1.00 61.16 90 LYS A C 1
ATOM 696 O O . LYS A 1 90 ? -14.200 13.036 12.653 1.00 61.16 90 LYS A O 1
ATOM 701 N N . THR A 1 91 ? -15.495 11.797 11.312 1.00 55.88 91 THR A N 1
ATOM 702 C CA . THR A 1 91 ? -15.548 12.726 10.206 1.00 55.88 91 THR A CA 1
ATOM 703 C C . THR A 1 91 ? -16.394 13.860 10.736 1.00 55.88 91 THR A C 1
ATOM 705 O O . THR A 1 91 ? -17.620 13.788 10.730 1.00 55.88 91 THR A O 1
ATOM 708 N N . VAL A 1 92 ? -15.739 14.895 11.260 1.00 55.62 92 VAL A N 1
ATOM 709 C CA . VAL A 1 92 ? -16.313 16.228 11.218 1.00 55.62 92 VAL A CA 1
ATOM 710 C C . VAL A 1 92 ? -16.434 16.486 9.728 1.00 55.62 92 VAL A C 1
ATOM 712 O O . VAL A 1 92 ? -15.465 16.852 9.072 1.00 55.62 92 VAL A O 1
ATOM 715 N N . MET A 1 93 ? -17.583 16.114 9.168 1.00 52.56 93 MET A N 1
ATOM 716 C CA . MET A 1 93 ? -17.962 16.518 7.832 1.00 52.56 93 MET A CA 1
ATOM 717 C C . MET A 1 93 ? -17.946 18.046 7.887 1.00 52.56 93 MET A C 1
ATOM 719 O O . MET A 1 93 ? -18.717 18.608 8.671 1.00 52.56 93 MET A O 1
ATOM 723 N N . PRO A 1 94 ? -17.071 18.741 7.141 1.00 49.06 94 PRO A N 1
ATOM 724 C CA . PRO A 1 94 ? -17.198 20.180 6.993 1.00 49.06 94 PRO A CA 1
ATOM 725 C C . PRO A 1 94 ? -18.444 20.411 6.128 1.00 49.06 94 PRO A C 1
ATOM 727 O O . PRO A 1 94 ? -18.352 20.501 4.911 1.00 49.06 94 PRO A O 1
ATOM 730 N N . GLY A 1 95 ? -19.632 20.361 6.738 1.00 52.88 95 GLY A N 1
ATOM 731 C CA . GLY A 1 95 ? -20.894 20.463 6.006 1.00 52.88 95 GLY A CA 1
ATOM 732 C C . GLY A 1 95 ? -22.166 20.043 6.740 1.00 52.88 95 GLY A C 1
ATOM 733 O O . GLY A 1 95 ? -23.238 20.462 6.318 1.00 52.88 95 GLY A O 1
ATOM 734 N N . THR A 1 96 ? -22.105 19.294 7.845 1.00 51.91 96 THR A N 1
ATOM 735 C CA . THR A 1 96 ? -23.336 18.941 8.577 1.00 51.91 96 THR A CA 1
ATOM 736 C C . THR A 1 96 ? -23.557 19.917 9.728 1.00 51.91 96 THR A C 1
ATOM 738 O O . THR A 1 96 ? -23.225 19.633 10.876 1.00 51.91 96 THR A O 1
ATOM 741 N N . GLN A 1 97 ? -24.099 21.096 9.409 1.00 49.94 97 GLN A N 1
ATOM 742 C CA . GLN A 1 97 ? -24.823 21.899 10.399 1.00 49.94 97 GLN A CA 1
ATOM 743 C C . GLN A 1 97 ? -25.959 21.022 10.960 1.00 49.94 97 GLN A C 1
ATOM 745 O O . GLN A 1 97 ? -26.651 20.375 10.166 1.00 49.94 97 GLN A O 1
ATOM 750 N N . PRO A 1 98 ? -26.178 20.959 12.285 1.00 49.06 98 PRO A N 1
ATOM 751 C CA . PRO A 1 98 ? -27.419 20.410 12.802 1.00 49.06 98 PRO A CA 1
ATOM 752 C C . PRO A 1 98 ? -28.523 21.312 12.260 1.00 49.06 98 PRO A C 1
ATOM 754 O O . PRO A 1 98 ? -28.534 22.507 12.552 1.00 49.06 98 PRO A O 1
ATOM 757 N N . VAL A 1 99 ? -29.390 20.769 11.401 1.00 56.00 99 VAL A N 1
ATOM 758 C CA . VAL A 1 99 ? -30.587 21.485 10.965 1.00 56.00 99 VAL A CA 1
ATOM 759 C C . VAL A 1 99 ? -31.299 21.926 12.237 1.00 56.00 99 VAL A C 1
ATOM 761 O O . VAL A 1 99 ? -31.722 21.103 13.051 1.00 56.00 99 VAL A O 1
ATOM 764 N N . ALA A 1 100 ? -31.277 23.236 12.475 1.00 50.19 100 ALA A N 1
ATOM 765 C CA . ALA A 1 100 ? -31.926 23.837 13.614 1.00 50.19 100 ALA A CA 1
ATOM 766 C C . ALA A 1 100 ? -33.377 23.359 13.598 1.00 50.19 100 ALA A C 1
ATOM 768 O O . ALA A 1 100 ? -34.051 23.445 12.567 1.00 50.19 100 ALA A O 1
ATOM 769 N N . ALA A 1 101 ? -33.827 22.812 14.727 1.00 60.25 101 ALA A N 1
ATOM 770 C CA . ALA A 1 101 ? -35.242 22.596 14.964 1.00 60.25 101 ALA A CA 1
ATOM 771 C C . ALA A 1 101 ? -35.986 23.878 14.555 1.00 60.25 101 ALA A C 1
ATOM 773 O O . ALA A 1 101 ? -35.513 24.963 14.916 1.00 60.25 101 ALA A O 1
ATOM 774 N N . PRO A 1 102 ? -37.099 23.803 13.805 1.00 53.31 102 PRO A N 1
ATOM 775 C CA . PRO A 1 102 ? -37.944 24.967 13.632 1.00 53.31 102 PRO A CA 1
ATOM 776 C C . PRO A 1 102 ? -38.473 25.340 15.017 1.00 53.31 102 PRO A C 1
ATOM 778 O O . PRO A 1 102 ? -39.387 24.719 15.556 1.00 53.31 102 PRO A O 1
ATOM 781 N N . SER A 1 103 ? -37.783 26.316 15.607 1.00 56.47 103 SER A N 1
ATOM 782 C CA . SER A 1 103 ? -38.177 27.050 16.790 1.00 56.47 103 SER A CA 1
ATOM 783 C C . SER A 1 103 ? -39.611 27.490 16.587 1.00 56.47 103 SER A C 1
ATOM 785 O O . SER A 1 103 ? -39.928 28.170 15.612 1.00 56.47 103 SER A O 1
ATOM 787 N N . SER A 1 104 ? -40.446 27.077 17.528 1.00 61.50 104 SER A N 1
ATOM 788 C CA . SER A 1 104 ? -41.771 27.601 17.790 1.00 61.50 104 SER A CA 1
ATOM 789 C C . SER A 1 104 ? -41.810 29.103 17.504 1.00 61.50 104 SER A C 1
ATOM 791 O O . SER A 1 104 ? -41.099 29.875 18.150 1.00 61.50 104 SER A O 1
ATOM 793 N N . ALA A 1 105 ? -42.633 29.503 16.540 1.00 52.06 105 ALA A N 1
ATOM 794 C CA . ALA A 1 105 ? -43.122 30.865 16.435 1.00 52.06 105 ALA A CA 1
ATOM 795 C C . ALA A 1 105 ? -44.609 30.840 16.827 1.00 52.06 105 ALA A C 1
ATOM 797 O O . ALA A 1 105 ? -45.363 30.038 16.269 1.00 52.06 105 ALA A O 1
ATOM 798 N N . PRO A 1 106 ? -45.019 31.650 17.814 1.00 65.25 106 PRO A N 1
ATOM 799 C CA . PRO A 1 106 ? -46.414 31.878 18.143 1.00 65.25 106 PRO A CA 1
ATOM 800 C C . PRO A 1 106 ? -46.961 32.954 17.204 1.00 65.25 106 PRO A C 1
ATOM 802 O O . PRO A 1 106 ? -46.339 34.003 17.086 1.00 65.25 106 PRO A O 1
ATOM 805 N N . GLU A 1 107 ? -48.112 32.737 16.572 1.00 46.22 107 GLU A N 1
ATOM 806 C CA . GLU A 1 107 ? -48.952 33.851 16.123 1.00 46.22 107 GLU A CA 1
ATOM 807 C C . GLU A 1 107 ? -50.393 33.399 15.844 1.00 46.22 107 GLU A C 1
ATOM 809 O O . GLU A 1 107 ? -50.629 32.508 15.027 1.00 46.22 107 GLU A O 1
ATOM 814 N N . MET A 1 108 ? -51.301 34.104 16.534 1.00 49.44 108 MET A N 1
ATOM 815 C CA . MET A 1 108 ? -52.774 34.060 16.575 1.00 49.44 108 MET A CA 1
ATOM 816 C C . MET A 1 108 ? -53.430 33.037 17.505 1.00 49.44 108 MET A C 1
ATOM 818 O O . MET A 1 108 ? -53.509 31.838 17.167 1.00 49.44 108 MET A O 1
#

InterPro domains:
  IPR025257 Deubiquitinating enzyme MINDY-3/4, conserved domain [PF13898] (30-91)
  IPR039785 Deubiquitinating enzyme MINDY-3/4 [PTHR12473] (16-89)

Secondary structure (DSSP, 8-state):
----------------S-PPPPHHHHHHHHHHHHS-SSSPPPHHHHT---EEPPTTSTTTTPEE--TTSSHHHHHHHHHHHHHHHHS------TT-------------

Foldseek 3Di:
DDPPPPPPPPPPPPPPDDDDDDPVRVQVVCCVPPVGSPDDDDPQVVPDDFDADDCPDPRGRQTDHDPPPCPVVSVVVRVVVVCCVVPVPPPPPPDDDPPDDPPDDDDD

pLDDT: mean 70.95, std 14.93, range [40.91, 91.81]